Protein AF-A0A352A9Q2-F1 (afdb_monomer_lite)

Radius of gyration: 22.29 Å; chains: 1; bounding box: 40×42×80 Å

Sequence (104 aa):
MEVSCENRMNNMDFNMNFDVNNMNMQHSNELLLEIMKYQLVTHDSALYLDTHPNDPIALIRHHEYSTRLRQLKDEFAIKYGPLDLYTPDISGTWRYIESPWPWE

pLDDT: mean 76.52, std 19.25, range [37.5, 97.5]

Structure (mmCIF, N/CA/C/O backbone):
data_AF-A0A352A9Q2-F1
#
_entry.id   AF-A0A352A9Q2-F1
#
loop_
_atom_site.group_PDB
_atom_site.id
_atom_site.type_symbol
_atom_site.label_atom_id
_atom_site.label_alt_id
_atom_site.label_comp_id
_atom_site.label_asym_id
_atom_site.label_entity_id
_atom_site.label_seq_id
_atom_site.pdbx_PDB_ins_code
_atom_site.Cartn_x
_atom_site.Cartn_y
_atom_site.Cartn_z
_atom_site.occupancy
_atom_site.B_iso_or_equiv
_atom_site.auth_seq_id
_atom_site.auth_comp_id
_atom_site.auth_asym_id
_atom_site.auth_atom_id
_atom_site.pdbx_PDB_model_num
ATOM 1 N N . MET A 1 1 ? -17.021 32.621 58.499 1.00 37.56 1 MET A N 1
ATOM 2 C CA . MET A 1 1 ? -16.453 31.271 58.683 1.00 37.56 1 MET A CA 1
ATOM 3 C C . MET A 1 1 ? -17.245 30.375 57.749 1.00 37.56 1 MET A C 1
ATOM 5 O O . MET A 1 1 ? -18.449 30.344 57.920 1.00 37.56 1 MET A O 1
ATOM 9 N N . GLU A 1 2 ? -16.758 29.760 56.682 1.00 37.50 2 GLU A N 1
ATOM 10 C CA . GLU A 1 2 ? -15.436 29.564 56.081 1.00 37.50 2 GLU A CA 1
ATOM 11 C C . GLU A 1 2 ? -15.642 29.343 54.564 1.00 37.50 2 GLU A C 1
ATOM 13 O O . GLU A 1 2 ? -16.768 29.195 54.092 1.00 37.50 2 GLU A O 1
ATOM 18 N N . VAL A 1 3 ? -14.545 29.398 53.813 1.00 46.50 3 VAL A N 1
ATOM 19 C CA . VAL A 1 3 ? -14.421 29.338 52.347 1.00 46.50 3 VAL A CA 1
ATOM 20 C C . VAL A 1 3 ? -14.170 27.889 51.898 1.00 46.50 3 VAL A C 1
ATOM 22 O O . VAL A 1 3 ? -13.489 27.179 52.627 1.00 46.50 3 VAL A O 1
ATOM 25 N N . SER A 1 4 ? -14.624 27.487 50.701 1.00 42.19 4 SER A N 1
ATOM 26 C CA . SER A 1 4 ? -13.845 26.747 49.667 1.00 42.19 4 SER A CA 1
ATOM 27 C C . SER A 1 4 ? -14.787 26.037 48.690 1.00 42.19 4 SER A C 1
ATOM 29 O O . SER A 1 4 ? -15.582 25.203 49.085 1.00 42.19 4 SER A O 1
ATOM 31 N N . CYS A 1 5 ? -14.881 26.471 47.432 1.00 42.09 5 CYS A N 1
ATOM 32 C CA . CYS A 1 5 ? -13.958 26.122 46.340 1.00 42.09 5 CYS A CA 1
ATOM 33 C C . CYS A 1 5 ? -14.124 24.673 45.850 1.00 42.09 5 CYS A C 1
ATOM 35 O O . CYS A 1 5 ? -13.197 23.886 45.965 1.00 42.09 5 CYS A O 1
ATOM 37 N N . GLU A 1 6 ? -15.261 24.347 45.229 1.00 46.47 6 GLU A N 1
ATOM 38 C CA . GLU A 1 6 ? -15.432 23.043 44.555 1.00 46.47 6 GLU A CA 1
ATOM 39 C C . GLU A 1 6 ? -15.879 23.133 43.087 1.00 46.47 6 GLU A C 1
ATOM 41 O O . GLU A 1 6 ? -16.105 22.121 42.441 1.00 46.47 6 GLU A O 1
ATOM 46 N N . ASN A 1 7 ? -15.908 24.333 42.494 1.00 51.97 7 ASN A N 1
ATOM 47 C CA . ASN A 1 7 ? -16.310 24.518 41.090 1.00 51.97 7 ASN A CA 1
ATOM 48 C C . ASN A 1 7 ? -15.187 25.019 40.165 1.00 51.97 7 ASN A C 1
ATOM 50 O O . ASN A 1 7 ? -15.443 25.737 39.201 1.00 51.97 7 ASN A O 1
ATOM 54 N N . ARG A 1 8 ? -13.926 24.649 40.434 1.00 47.06 8 ARG A N 1
ATOM 55 C CA . ARG A 1 8 ? -12.769 25.069 39.611 1.00 47.06 8 ARG A CA 1
ATOM 56 C C . ARG A 1 8 ? -11.946 23.944 38.976 1.00 47.06 8 ARG A C 1
ATOM 58 O O . ARG A 1 8 ? -10.918 24.254 38.386 1.00 47.06 8 ARG A O 1
ATOM 65 N N . MET A 1 9 ? -12.381 22.684 39.056 1.00 45.31 9 MET A N 1
ATOM 66 C CA . MET A 1 9 ? -11.660 21.550 38.446 1.00 45.31 9 MET A CA 1
ATOM 67 C C . MET A 1 9 ? -12.297 21.014 37.150 1.00 45.31 9 MET A C 1
ATOM 69 O O . MET A 1 9 ? -11.582 20.493 36.308 1.00 45.31 9 MET A O 1
ATOM 73 N N . ASN A 1 10 ? -13.582 21.266 36.880 1.00 50.50 10 ASN A N 1
ATOM 74 C CA . ASN A 1 10 ? -14.269 20.686 35.708 1.00 50.50 10 ASN A CA 1
ATOM 75 C C . ASN A 1 10 ? -14.058 21.434 34.374 1.00 50.50 10 ASN A C 1
ATOM 77 O O . ASN A 1 10 ? -14.617 21.035 33.358 1.00 50.50 10 ASN A O 1
ATOM 81 N N . ASN A 1 11 ? -13.283 22.527 34.358 1.00 49.06 11 ASN A N 1
ATOM 82 C CA . ASN A 1 11 ? -13.110 23.370 33.164 1.00 49.06 11 ASN A CA 1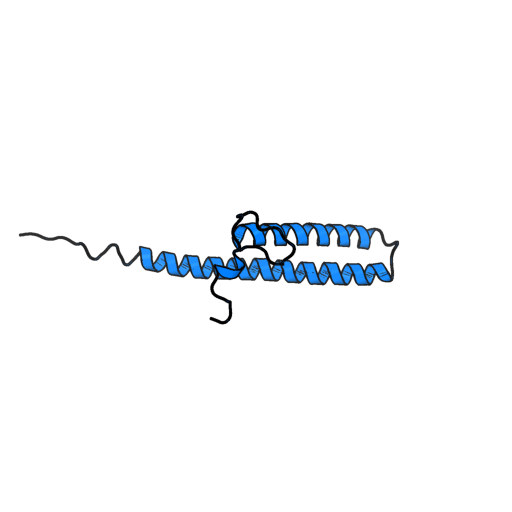
ATOM 83 C C . ASN A 1 11 ? -11.753 23.177 32.453 1.00 49.06 11 ASN A C 1
ATOM 85 O O . ASN A 1 11 ? -11.538 23.755 31.394 1.00 49.06 11 ASN A O 1
ATOM 89 N N . MET A 1 12 ? -10.834 22.379 33.018 1.00 48.06 12 MET A N 1
ATOM 90 C CA . MET A 1 12 ? -9.566 22.013 32.358 1.00 48.06 12 MET A CA 1
ATOM 91 C C . MET A 1 12 ? -9.635 20.635 31.681 1.00 48.06 12 MET A C 1
ATOM 93 O O . MET A 1 12 ? -9.087 20.473 30.594 1.00 48.06 12 MET A O 1
ATOM 97 N N . ASP A 1 13 ? -10.381 19.679 32.247 1.00 50.19 13 ASP A N 1
ATOM 98 C CA . ASP A 1 13 ? -10.564 18.341 31.658 1.00 50.19 13 ASP A CA 1
ATOM 99 C C . ASP A 1 13 ? -11.473 18.345 30.417 1.00 50.19 13 ASP A C 1
ATOM 101 O O . ASP A 1 13 ? -11.323 17.518 29.516 1.00 50.19 13 ASP A O 1
ATOM 105 N N . PHE A 1 14 ? -12.397 19.306 30.319 1.00 53.56 14 PHE A N 1
ATOM 106 C CA . PHE A 1 14 ? -13.290 19.430 29.162 1.00 53.56 14 PHE A CA 1
ATOM 107 C C . PHE A 1 14 ? -12.574 20.002 27.925 1.00 53.56 14 PHE A C 1
ATOM 109 O O . PHE A 1 14 ? -12.888 19.622 26.799 1.00 53.56 14 PHE A O 1
ATOM 116 N N . ASN A 1 15 ? -11.566 20.861 28.126 1.00 53.00 15 ASN A N 1
ATOM 117 C CA . ASN A 1 15 ? -10.817 21.487 27.032 1.00 53.00 15 ASN A CA 1
ATOM 118 C C . ASN A 1 15 ? -9.787 20.519 26.411 1.00 53.00 15 ASN A C 1
ATOM 120 O O . ASN A 1 15 ? -9.626 20.476 25.198 1.00 53.00 15 ASN A O 1
ATOM 124 N N . MET A 1 16 ? -9.171 19.649 27.223 1.00 53.81 16 MET A N 1
ATOM 125 C CA . MET A 1 16 ? -8.224 18.634 26.733 1.00 53.81 16 MET A CA 1
ATOM 126 C C . MET A 1 16 ? -8.896 17.536 25.892 1.00 53.81 16 MET A C 1
ATOM 128 O O . MET A 1 16 ? -8.315 17.067 24.919 1.00 53.81 16 MET A O 1
ATOM 132 N N . ASN A 1 17 ? -10.129 17.136 26.218 1.00 56.34 17 ASN A N 1
ATOM 133 C CA . ASN A 1 17 ? -10.838 16.098 25.459 1.00 56.34 17 ASN A CA 1
ATOM 134 C C . ASN A 1 17 ? -11.267 16.569 24.056 1.00 56.34 17 ASN A C 1
ATOM 136 O O . ASN A 1 17 ? -11.248 15.781 23.111 1.00 56.34 17 ASN A O 1
ATOM 140 N N . PHE A 1 18 ? -11.625 17.847 23.894 1.00 54.91 18 PHE A N 1
ATOM 141 C CA . PHE A 1 18 ? -11.979 18.411 22.587 1.00 54.91 18 PHE A CA 1
ATOM 142 C C . PHE A 1 18 ? -10.759 18.502 21.657 1.00 54.91 18 PHE A C 1
ATOM 144 O O . PHE A 1 18 ? -10.827 18.082 20.499 1.00 54.91 18 PHE A O 1
ATOM 151 N N . ASP A 1 19 ? -9.619 18.945 22.191 1.00 57.00 19 ASP A N 1
ATOM 152 C CA . ASP A 1 19 ? -8.365 19.032 21.442 1.00 57.00 19 ASP A CA 1
ATOM 153 C C . ASP A 1 19 ? -7.834 17.645 21.043 1.00 57.00 19 ASP A C 1
ATOM 155 O O . ASP A 1 19 ? -7.413 17.450 19.904 1.00 57.00 19 ASP A O 1
ATOM 159 N N . VAL A 1 20 ? -7.922 16.644 21.926 1.00 60.59 20 VAL A N 1
ATOM 160 C CA . VAL A 1 20 ? -7.482 15.264 21.635 1.00 60.59 20 VAL A CA 1
ATOM 161 C C . VAL A 1 20 ? -8.328 14.607 20.541 1.00 60.59 20 VAL A C 1
ATOM 163 O O . VAL A 1 20 ? -7.782 13.931 19.668 1.00 60.59 20 VAL A O 1
ATOM 166 N N . ASN A 1 21 ? -9.645 14.826 20.535 1.00 62.88 21 ASN A N 1
ATOM 167 C CA . ASN A 1 21 ? -10.524 14.281 19.498 1.00 62.88 21 ASN A CA 1
ATOM 168 C C . ASN A 1 21 ? -10.256 14.916 18.126 1.00 62.88 21 ASN A C 1
ATOM 170 O O . ASN A 1 21 ? -10.170 14.204 17.123 1.00 62.88 21 ASN A O 1
ATOM 174 N N . ASN A 1 22 ? -10.048 16.235 18.084 1.00 63.22 22 ASN A N 1
ATOM 175 C CA . ASN A 1 22 ? -9.696 16.944 16.856 1.00 63.22 22 ASN A CA 1
ATOM 176 C C . ASN A 1 22 ? -8.321 16.506 16.322 1.00 63.22 22 ASN A C 1
ATOM 178 O O . ASN A 1 22 ? -8.167 16.237 15.132 1.00 63.22 22 ASN A O 1
ATOM 182 N N . MET A 1 23 ? -7.340 16.338 17.212 1.00 61.34 23 MET A N 1
ATOM 183 C CA . MET A 1 23 ? -6.024 15.810 16.857 1.00 61.34 23 MET A CA 1
ATOM 184 C C . MET A 1 23 ? -6.135 14.382 16.311 1.00 61.34 23 MET A C 1
ATOM 186 O O . MET A 1 23 ? -5.622 14.108 15.231 1.00 61.34 23 MET A O 1
ATOM 190 N N . ASN A 1 24 ? -6.839 13.465 16.981 1.00 68.19 24 ASN A N 1
ATOM 191 C CA . ASN A 1 24 ? -6.989 12.082 16.505 1.00 68.19 24 ASN A CA 1
ATOM 192 C C . ASN A 1 24 ? -7.639 11.991 15.116 1.00 68.19 24 ASN A C 1
ATOM 194 O O . ASN A 1 24 ? -7.224 11.161 14.301 1.00 68.19 24 ASN A O 1
ATOM 198 N N . MET A 1 25 ? -8.611 12.862 14.831 1.00 69.44 25 MET A N 1
ATOM 199 C CA . MET A 1 25 ? -9.262 12.957 13.525 1.00 69.44 25 MET A CA 1
ATOM 200 C C . MET A 1 25 ? -8.317 13.523 12.452 1.00 69.44 25 MET A C 1
ATOM 202 O O . MET A 1 25 ? -8.297 13.019 11.330 1.00 69.44 25 MET A O 1
ATOM 206 N N . GLN A 1 26 ? -7.485 14.516 12.779 1.00 70.88 26 GLN A N 1
ATOM 207 C CA . GLN A 1 26 ? -6.455 15.039 11.869 1.00 70.88 26 GLN A CA 1
ATOM 208 C C . GLN A 1 26 ? -5.406 13.972 11.524 1.00 70.88 26 GLN A C 1
ATOM 210 O O . GLN A 1 26 ? -5.187 13.701 10.345 1.00 70.88 26 GLN A O 1
ATOM 215 N N . HIS A 1 27 ? -4.859 13.277 12.527 1.00 78.12 27 HIS A N 1
ATOM 216 C CA . HIS A 1 27 ? -3.893 12.192 12.316 1.00 78.12 27 HIS A CA 1
ATOM 217 C C . HIS A 1 27 ? -4.492 11.036 11.491 1.00 78.12 27 HIS A C 1
ATOM 219 O O . HIS A 1 27 ? -3.805 10.449 10.655 1.00 78.12 27 HIS A O 1
ATOM 225 N N . SER A 1 28 ? -5.784 10.731 11.677 1.00 82.88 28 SER A N 1
ATOM 226 C CA . SER A 1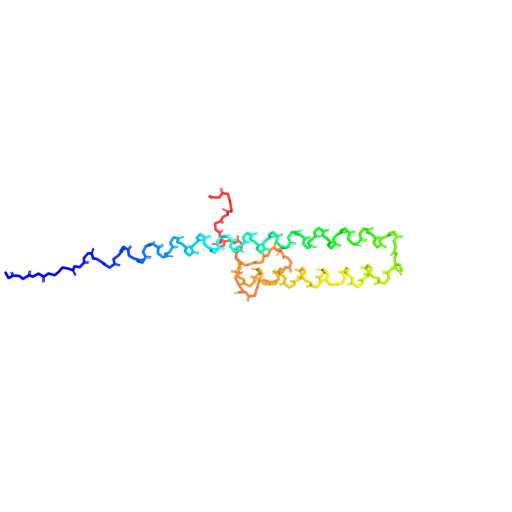 28 ? -6.488 9.719 10.875 1.00 82.88 28 SER A CA 1
ATOM 227 C C . SER A 1 28 ? -6.557 10.115 9.402 1.00 82.88 28 SER A C 1
ATOM 229 O O . SER A 1 28 ? -6.329 9.283 8.525 1.00 82.88 28 SER A O 1
ATOM 231 N N . ASN A 1 29 ? -6.882 11.380 9.125 1.00 85.31 29 ASN A N 1
ATOM 232 C CA . ASN A 1 29 ? -6.980 11.896 7.762 1.00 85.31 29 ASN A CA 1
ATOM 233 C C . ASN A 1 29 ? -5.613 11.941 7.071 1.00 85.31 29 ASN A C 1
ATOM 235 O O . ASN A 1 29 ? -5.513 11.596 5.897 1.00 85.31 29 ASN A O 1
ATOM 239 N N . GLU A 1 30 ? -4.557 12.326 7.787 1.00 89.88 30 GLU A N 1
ATOM 240 C CA . GLU A 1 30 ? -3.192 12.346 7.251 1.00 89.88 30 GLU A CA 1
ATOM 241 C C . GLU A 1 30 ? -2.718 10.948 6.846 1.00 89.88 30 GLU A C 1
ATOM 243 O O . GLU A 1 30 ? -2.246 10.763 5.720 1.00 89.88 30 GLU A O 1
ATOM 248 N N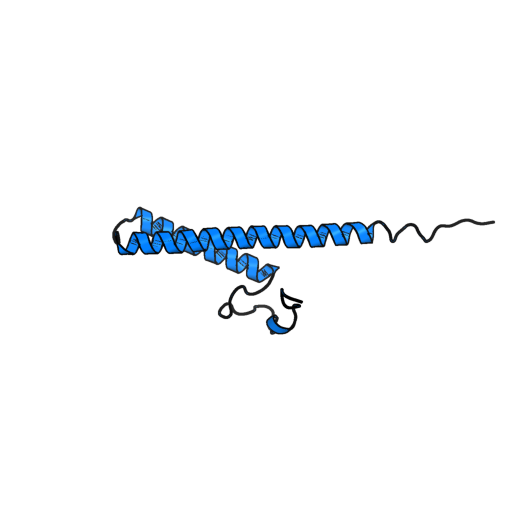 . LEU A 1 31 ? -2.916 9.957 7.721 1.00 90.31 31 LEU A N 1
ATOM 249 C CA . LEU A 1 31 ? -2.544 8.571 7.444 1.00 90.31 31 LEU A CA 1
ATOM 250 C C . LEU A 1 31 ? -3.353 8.004 6.268 1.00 90.31 31 LEU A C 1
ATOM 252 O O . LEU A 1 31 ? -2.793 7.364 5.378 1.00 90.31 31 LEU A O 1
ATOM 256 N N . LEU A 1 32 ? -4.657 8.295 6.211 1.00 90.75 32 LEU A N 1
ATOM 257 C CA . LEU A 1 32 ? -5.514 7.891 5.096 1.00 90.75 32 LEU A CA 1
ATOM 258 C C . LEU A 1 32 ? -5.063 8.520 3.768 1.00 90.75 32 LEU A C 1
ATOM 260 O O . LEU A 1 32 ? -4.987 7.832 2.750 1.00 90.75 32 LEU A O 1
ATOM 264 N N . LEU A 1 33 ? -4.712 9.809 3.770 1.00 93.00 33 LEU A N 1
ATOM 265 C CA . LEU A 1 33 ? -4.178 10.488 2.590 1.00 93.00 33 LEU A CA 1
ATOM 266 C C . LEU A 1 33 ? -2.845 9.884 2.138 1.00 93.00 33 LEU A C 1
ATOM 268 O O . LEU A 1 33 ? -2.613 9.766 0.934 1.00 93.00 33 LEU A O 1
ATOM 272 N N . GLU A 1 34 ? -1.962 9.507 3.065 1.00 95.00 34 GLU A N 1
ATOM 273 C CA . GLU A 1 34 ? -0.712 8.824 2.722 1.00 95.00 34 GLU A CA 1
ATOM 274 C C . GLU A 1 34 ? -0.994 7.467 2.064 1.00 95.00 34 GLU A C 1
ATOM 276 O O . GLU A 1 34 ? -0.454 7.186 0.993 1.00 95.00 34 GLU A O 1
ATOM 281 N N . ILE A 1 35 ? -1.915 6.677 2.624 1.00 95.06 35 ILE A N 1
ATOM 282 C CA . ILE A 1 35 ? -2.360 5.405 2.035 1.00 95.06 35 ILE A CA 1
ATOM 283 C C . ILE A 1 35 ? -2.866 5.618 0.606 1.00 95.06 35 ILE A C 1
ATOM 285 O O . ILE A 1 35 ? -2.409 4.929 -0.305 1.00 95.06 35 ILE A O 1
ATOM 289 N N . MET A 1 36 ? -3.742 6.601 0.377 1.00 95.06 36 MET A N 1
ATOM 290 C CA . MET A 1 36 ? -4.281 6.894 -0.957 1.00 95.06 36 MET A CA 1
ATOM 291 C C . MET A 1 36 ? -3.189 7.273 -1.965 1.00 95.06 36 MET A C 1
ATOM 293 O O . MET A 1 36 ? -3.221 6.822 -3.112 1.00 95.06 36 MET A O 1
ATOM 297 N N . LYS A 1 37 ? -2.188 8.063 -1.550 1.00 96.75 37 LYS A N 1
ATOM 298 C CA . LYS A 1 37 ? -1.040 8.410 -2.406 1.00 96.75 37 LYS A CA 1
ATOM 299 C C . LYS A 1 37 ? -0.265 7.160 -2.816 1.00 96.75 37 LYS A C 1
ATOM 301 O O . LYS A 1 37 ? 0.022 6.984 -3.997 1.00 96.75 37 LYS A O 1
ATOM 306 N N . TYR A 1 38 ? 0.044 6.276 -1.867 1.00 97.31 38 TYR A N 1
ATOM 307 C CA . TYR A 1 38 ? 0.762 5.037 -2.172 1.00 97.31 38 TYR A CA 1
ATOM 308 C C . TYR A 1 38 ? -0.073 4.057 -3.000 1.00 97.31 38 TYR A C 1
ATOM 310 O O . TYR A 1 38 ? 0.490 3.385 -3.861 1.00 97.31 38 TYR A O 1
ATOM 318 N N . GLN A 1 39 ? -1.394 3.995 -2.807 1.00 96.06 39 GLN A N 1
ATOM 319 C CA . GLN A 1 39 ? -2.286 3.209 -3.667 1.00 96.06 39 GLN A CA 1
ATOM 320 C C . GLN A 1 39 ? -2.213 3.679 -5.118 1.00 96.06 39 GLN A C 1
ATOM 322 O O . GLN A 1 39 ? -2.025 2.855 -6.012 1.00 96.06 39 GLN A O 1
ATOM 327 N N . LEU A 1 40 ? -2.300 4.994 -5.341 1.00 97.19 40 LEU A N 1
ATOM 328 C CA . LEU A 1 40 ? -2.186 5.582 -6.672 1.00 97.19 40 LEU A CA 1
ATOM 329 C C . LEU A 1 40 ? -0.838 5.239 -7.316 1.00 97.19 40 LEU A C 1
ATOM 331 O O . LEU A 1 40 ? -0.812 4.719 -8.425 1.00 97.19 40 LEU A O 1
ATOM 335 N N . VAL A 1 41 ? 0.273 5.488 -6.616 1.00 97.25 41 VAL A N 1
ATOM 336 C CA . VAL A 1 41 ? 1.624 5.265 -7.161 1.00 97.25 41 VAL A CA 1
ATOM 337 C C . VAL A 1 41 ? 1.905 3.776 -7.397 1.00 97.25 41 VAL A C 1
ATOM 339 O O . VAL A 1 41 ? 2.535 3.415 -8.390 1.00 97.25 41 VAL A O 1
ATOM 342 N N . THR A 1 42 ? 1.417 2.889 -6.527 1.00 97.31 42 THR A N 1
ATOM 343 C CA . THR A 1 42 ? 1.528 1.433 -6.730 1.00 97.31 42 THR A CA 1
ATOM 344 C C . THR A 1 42 ? 0.763 1.007 -7.982 1.00 97.31 42 THR A C 1
ATOM 346 O O . THR A 1 42 ? 1.286 0.254 -8.797 1.00 97.31 42 THR A O 1
ATOM 349 N N . HIS A 1 43 ? -0.448 1.532 -8.181 1.00 97.12 43 HIS A N 1
ATOM 350 C CA . HIS A 1 43 ? -1.243 1.230 -9.368 1.00 97.12 43 HIS A CA 1
ATOM 351 C C . HIS A 1 43 ? -0.597 1.773 -10.651 1.00 97.12 43 HIS A C 1
ATOM 353 O O . HIS A 1 43 ? -0.483 1.051 -11.636 1.00 97.12 43 HIS A O 1
ATOM 359 N N . ASP A 1 44 ? -0.115 3.015 -10.623 1.00 97.50 44 ASP A N 1
ATOM 360 C CA . ASP A 1 44 ? 0.543 3.654 -11.766 1.00 97.50 44 ASP A CA 1
ATOM 361 C C . ASP A 1 44 ? 1.849 2.939 -12.151 1.00 97.50 44 ASP A C 1
ATOM 363 O O . ASP A 1 44 ? 2.109 2.667 -13.321 1.00 97.50 44 ASP A O 1
ATOM 367 N N . SER A 1 45 ? 2.648 2.529 -11.160 1.00 96.69 45 SER A N 1
ATOM 368 C CA . SER A 1 45 ? 3.864 1.748 -11.419 1.00 96.69 45 SER A CA 1
ATOM 369 C C . SER A 1 45 ? 3.577 0.342 -11.957 1.00 96.69 45 SER A C 1
ATOM 371 O O . SER A 1 45 ? 4.344 -0.138 -12.790 1.00 96.69 45 SER A O 1
ATOM 373 N N . ALA A 1 46 ? 2.468 -0.295 -11.568 1.00 97.12 46 ALA A N 1
ATOM 374 C CA . ALA A 1 46 ? 2.028 -1.550 -12.180 1.00 97.12 46 ALA A CA 1
ATOM 375 C C . ALA A 1 46 ? 1.655 -1.359 -13.663 1.00 97.12 46 ALA A C 1
ATOM 377 O O . ALA A 1 46 ? 2.148 -2.095 -14.515 1.00 97.12 46 ALA A O 1
ATOM 378 N N . LEU A 1 47 ? 0.881 -0.314 -13.985 1.00 96.88 47 LEU A N 1
ATOM 379 C CA . LEU A 1 47 ? 0.535 0.029 -15.372 1.00 96.88 47 LEU A CA 1
ATOM 380 C C . LEU A 1 47 ? 1.775 0.360 -16.216 1.00 96.88 47 LEU A C 1
ATOM 382 O O . LEU A 1 47 ? 1.852 0.008 -17.393 1.00 96.88 47 LEU A O 1
ATOM 386 N N . TYR A 1 48 ? 2.777 1.014 -15.623 1.00 97.19 48 TYR A N 1
ATOM 387 C CA . TYR A 1 48 ? 4.055 1.244 -16.292 1.00 97.19 48 TYR A CA 1
ATOM 388 C C . TYR A 1 48 ? 4.766 -0.078 -16.619 1.00 97.19 48 TYR A C 1
ATOM 390 O O . TYR A 1 48 ? 5.219 -0.277 -17.751 1.00 97.19 48 TYR A O 1
ATOM 398 N N . LEU A 1 49 ? 4.822 -1.006 -15.659 1.00 97.12 49 LEU A N 1
ATOM 399 C CA . LEU A 1 49 ? 5.452 -2.318 -15.825 1.00 97.12 49 LEU A CA 1
ATOM 400 C C . LEU A 1 49 ? 4.754 -3.201 -16.868 1.00 97.12 49 LEU A C 1
ATOM 402 O O . LEU A 1 49 ? 5.448 -3.962 -17.541 1.00 97.12 49 LEU A O 1
ATOM 406 N N . ASP A 1 50 ? 3.444 -3.049 -17.085 1.00 96.81 50 ASP A N 1
ATOM 407 C CA . ASP A 1 50 ? 2.729 -3.743 -18.172 1.00 96.81 50 ASP A CA 1
ATOM 408 C C . ASP A 1 50 ? 3.333 -3.429 -19.554 1.00 96.81 50 ASP A C 1
ATOM 410 O O . ASP A 1 50 ? 3.323 -4.266 -20.458 1.00 96.81 50 ASP A O 1
ATOM 414 N N . THR A 1 51 ? 3.904 -2.231 -19.717 1.00 96.81 51 THR A N 1
ATOM 415 C CA . THR A 1 51 ? 4.578 -1.810 -20.957 1.00 96.81 51 THR A CA 1
ATOM 416 C C . THR A 1 51 ? 6.093 -2.042 -20.937 1.00 96.81 51 THR A C 1
ATOM 418 O O . THR A 1 51 ? 6.692 -2.244 -21.993 1.00 96.81 51 THR A O 1
ATOM 421 N N . HIS A 1 52 ? 6.718 -2.055 -19.754 1.00 96.25 52 HIS A N 1
ATOM 422 C CA . HIS A 1 52 ? 8.167 -2.203 -19.564 1.00 96.25 52 HIS A CA 1
ATOM 423 C C . HIS A 1 52 ? 8.496 -3.289 -18.516 1.00 96.25 52 HIS A C 1
ATOM 425 O O . HIS A 1 52 ? 9.041 -2.982 -17.454 1.00 96.25 52 HIS A O 1
ATOM 431 N N . PRO A 1 53 ? 8.233 -4.579 -18.802 1.00 94.12 53 PRO A N 1
ATOM 432 C CA . PRO A 1 53 ? 8.305 -5.644 -17.793 1.00 94.12 53 PRO A CA 1
ATOM 433 C C . PRO A 1 53 ? 9.726 -5.948 -17.294 1.00 94.12 53 PRO A C 1
ATOM 435 O O . PRO A 1 53 ? 9.897 -6.525 -16.224 1.00 94.12 53 PRO A O 1
ATOM 438 N N . ASN A 1 54 ? 10.750 -5.569 -18.064 1.00 95.38 54 ASN A N 1
ATOM 439 C CA . ASN A 1 54 ? 12.154 -5.852 -17.760 1.00 95.38 54 ASN A CA 1
ATOM 440 C C . ASN A 1 54 ? 12.911 -4.639 -17.200 1.00 95.38 54 ASN A C 1
ATOM 442 O O . ASN A 1 54 ? 14.136 -4.697 -17.121 1.00 95.38 54 ASN A O 1
ATOM 446 N N . ASP A 1 55 ? 12.231 -3.539 -16.855 1.00 97.19 55 ASP A N 1
ATOM 447 C CA . ASP A 1 55 ? 12.889 -2.399 -16.212 1.00 97.19 55 ASP A CA 1
ATOM 448 C C . ASP A 1 55 ? 13.171 -2.722 -14.729 1.00 97.19 55 ASP A C 1
ATOM 450 O O . ASP A 1 55 ? 12.244 -2.755 -13.909 1.00 97.19 55 ASP A O 1
ATOM 454 N N . PRO A 1 56 ? 14.444 -2.943 -14.342 1.00 95.44 56 PRO A N 1
ATOM 455 C CA . PRO A 1 56 ? 14.783 -3.313 -12.974 1.00 95.44 56 PRO A CA 1
ATOM 456 C C . PRO A 1 56 ? 14.487 -2.188 -11.975 1.00 95.44 56 PRO A C 1
ATOM 458 O O . PRO A 1 56 ? 14.201 -2.466 -10.812 1.00 95.44 56 PRO A O 1
ATOM 461 N N . ILE A 1 57 ? 14.531 -0.923 -12.402 1.00 96.81 57 ILE A N 1
ATOM 462 C CA . ILE A 1 57 ? 14.299 0.224 -11.520 1.00 96.81 57 ILE A CA 1
ATOM 463 C C . ILE A 1 57 ? 12.812 0.312 -11.178 1.00 96.81 57 ILE A C 1
ATOM 465 O O . ILE A 1 57 ? 12.457 0.486 -10.010 1.00 96.81 57 ILE A O 1
ATOM 469 N N . ALA A 1 58 ? 11.942 0.168 -12.180 1.00 95.00 58 ALA A N 1
ATOM 470 C CA . ALA A 1 58 ? 10.497 0.171 -11.978 1.00 95.00 58 ALA A CA 1
ATOM 471 C C . ALA A 1 58 ? 10.039 -0.999 -11.094 1.00 95.00 58 ALA A C 1
ATOM 473 O O . ALA A 1 58 ? 9.207 -0.800 -10.209 1.00 95.00 58 ALA A O 1
ATOM 474 N N . LEU A 1 59 ? 10.639 -2.185 -11.256 1.00 97.06 59 LEU A N 1
ATOM 475 C CA . LEU A 1 59 ? 10.357 -3.354 -10.415 1.00 97.06 59 LEU A CA 1
ATOM 476 C C . LEU A 1 59 ? 10.714 -3.117 -8.942 1.00 97.06 59 LEU A C 1
ATOM 478 O O . LEU A 1 59 ? 9.899 -3.394 -8.059 1.00 97.06 59 LEU A O 1
ATOM 482 N N . ILE A 1 60 ? 11.909 -2.579 -8.672 1.00 97.19 60 ILE A N 1
ATOM 483 C CA . ILE A 1 60 ? 12.347 -2.266 -7.303 1.00 97.19 60 ILE A CA 1
ATOM 484 C C . ILE A 1 60 ? 11.408 -1.233 -6.673 1.00 97.19 60 ILE A C 1
ATOM 486 O O . ILE A 1 60 ? 10.905 -1.455 -5.573 1.00 97.19 60 ILE A O 1
ATOM 490 N N . ARG A 1 61 ? 11.096 -0.147 -7.392 1.00 96.69 61 ARG A N 1
ATOM 491 C CA . ARG A 1 61 ? 10.186 0.899 -6.902 1.00 96.69 61 ARG A CA 1
ATOM 492 C C . ARG A 1 61 ? 8.784 0.369 -6.625 1.00 96.69 61 ARG A C 1
ATOM 494 O O . ARG A 1 61 ? 8.231 0.648 -5.569 1.00 96.69 61 ARG A O 1
ATOM 501 N N . HIS A 1 62 ? 8.219 -0.429 -7.530 1.00 97.00 62 HIS A N 1
ATOM 502 C CA . HIS A 1 62 ? 6.899 -1.030 -7.331 1.00 97.00 62 HIS A CA 1
ATOM 503 C C . HIS A 1 62 ? 6.866 -1.922 -6.078 1.00 97.00 62 HIS A C 1
ATOM 505 O O . HIS A 1 62 ? 5.910 -1.869 -5.299 1.00 97.00 62 HIS A O 1
ATOM 511 N N . HIS A 1 63 ? 7.931 -2.693 -5.830 1.00 96.44 63 HIS A N 1
ATOM 512 C CA . HIS A 1 63 ? 8.065 -3.482 -4.606 1.00 96.44 63 HIS A CA 1
ATOM 513 C C . HIS A 1 63 ? 8.162 -2.602 -3.346 1.00 96.44 63 HIS A C 1
ATOM 515 O O . HIS A 1 63 ? 7.497 -2.884 -2.345 1.00 96.44 63 HIS A O 1
ATOM 521 N N . GLU A 1 64 ? 8.949 -1.523 -3.383 1.00 97.31 64 GLU A N 1
ATOM 522 C CA . GLU A 1 64 ? 9.050 -0.547 -2.289 1.00 97.31 64 GLU A CA 1
ATOM 523 C C . GLU A 1 64 ? 7.694 0.104 -1.981 1.00 97.31 64 GLU A C 1
ATOM 525 O O . GLU A 1 64 ? 7.268 0.117 -0.823 1.00 97.31 64 GLU A O 1
ATOM 530 N N . TYR A 1 65 ? 6.974 0.574 -3.005 1.00 97.38 65 TYR A N 1
ATOM 531 C CA . TYR A 1 65 ? 5.651 1.187 -2.855 1.00 97.38 65 TYR A CA 1
ATOM 532 C C . TYR A 1 65 ? 4.623 0.206 -2.299 1.00 97.38 65 TYR A C 1
ATOM 534 O O . TYR A 1 65 ? 3.921 0.540 -1.347 1.00 97.38 65 TYR A O 1
ATOM 542 N N . SER A 1 66 ? 4.594 -1.025 -2.817 1.00 95.81 66 SER A N 1
ATOM 543 C CA . SER A 1 66 ? 3.703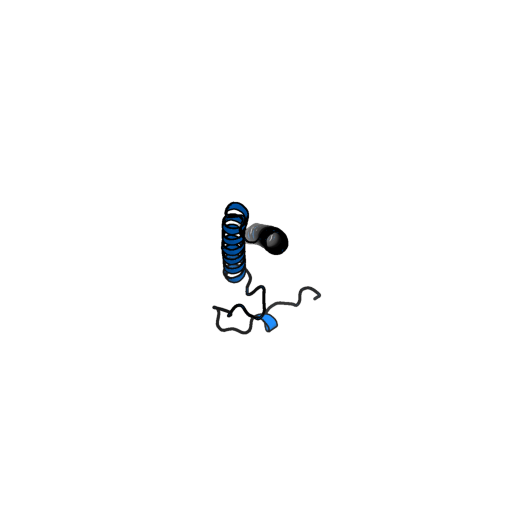 -2.082 -2.327 1.00 95.81 66 SER A CA 1
ATOM 544 C C . SER A 1 66 ? 3.977 -2.423 -0.859 1.00 95.81 66 SER A C 1
ATOM 546 O O . SER A 1 66 ? 3.050 -2.587 -0.062 1.00 95.81 66 SER A O 1
ATOM 548 N N . THR A 1 67 ? 5.256 -2.490 -0.477 1.00 96.75 67 THR A N 1
ATOM 549 C CA . THR A 1 67 ? 5.671 -2.762 0.906 1.00 96.75 67 THR A CA 1
ATOM 550 C C . THR A 1 67 ? 5.255 -1.628 1.836 1.00 96.75 67 THR A C 1
ATOM 552 O O . THR A 1 67 ? 4.670 -1.876 2.892 1.00 96.75 67 THR A O 1
ATOM 555 N N . ARG A 1 68 ? 5.508 -0.377 1.437 1.00 96.44 68 ARG A N 1
ATOM 556 C CA . ARG A 1 68 ? 5.149 0.804 2.227 1.00 96.44 68 ARG A CA 1
ATOM 557 C C . ARG A 1 68 ? 3.636 0.963 2.360 1.00 96.44 68 ARG A C 1
ATOM 559 O O . ARG A 1 68 ? 3.155 1.241 3.454 1.00 96.44 68 ARG A O 1
ATOM 566 N N . LEU A 1 69 ? 2.887 0.715 1.287 1.00 95.62 69 LEU A N 1
ATOM 567 C CA . LEU A 1 69 ? 1.427 0.713 1.303 1.00 95.62 69 LEU A CA 1
ATOM 568 C C . LEU A 1 69 ? 0.882 -0.282 2.331 1.00 95.62 69 LEU A C 1
ATOM 570 O O . LEU A 1 69 ? 0.005 0.065 3.119 1.00 95.62 69 LEU A O 1
ATOM 574 N N . ARG A 1 70 ? 1.417 -1.509 2.351 1.00 92.69 70 ARG A N 1
ATOM 575 C CA . ARG A 1 70 ? 1.016 -2.523 3.330 1.00 92.69 70 ARG A CA 1
ATOM 576 C C . ARG A 1 70 ? 1.276 -2.058 4.764 1.00 92.69 70 ARG A C 1
ATOM 578 O O . ARG A 1 70 ? 0.368 -2.126 5.579 1.00 92.69 70 ARG A O 1
ATOM 585 N N . GLN A 1 71 ? 2.466 -1.527 5.045 1.00 93.50 71 GLN A N 1
ATOM 586 C CA . GLN A 1 71 ? 2.813 -1.015 6.378 1.00 93.50 71 GLN A CA 1
ATOM 587 C C . GLN A 1 71 ? 1.856 0.086 6.850 1.00 93.50 71 GLN A C 1
ATOM 589 O O . GLN A 1 71 ? 1.409 0.053 7.991 1.00 93.50 71 GLN A O 1
ATOM 594 N N . LEU A 1 72 ? 1.513 1.033 5.973 1.00 92.81 72 LEU A N 1
ATOM 595 C CA . LEU A 1 72 ? 0.586 2.117 6.305 1.00 92.81 72 LEU A CA 1
ATOM 596 C C . LEU A 1 72 ? -0.831 1.600 6.579 1.00 92.81 72 LEU A C 1
ATOM 598 O O . LEU A 1 72 ? -1.488 2.062 7.509 1.00 92.81 72 LEU A O 1
ATOM 602 N N . LYS A 1 73 ? -1.302 0.620 5.796 1.00 90.31 73 LYS A N 1
ATOM 603 C CA . LYS A 1 73 ? -2.600 -0.027 6.037 1.00 90.31 73 LYS A CA 1
ATOM 604 C C . LYS A 1 73 ? -2.616 -0.786 7.362 1.00 90.31 73 LYS A C 1
ATOM 606 O O . LYS A 1 73 ? -3.607 -0.692 8.078 1.00 90.31 73 LYS A O 1
ATOM 611 N N . ASP A 1 74 ? -1.533 -1.485 7.696 1.00 88.31 74 ASP A N 1
ATOM 612 C CA . ASP A 1 74 ? -1.394 -2.200 8.968 1.00 88.31 74 ASP A CA 1
ATOM 613 C C . ASP A 1 74 ? -1.383 -1.210 10.151 1.00 88.31 74 ASP A C 1
ATOM 615 O O . ASP A 1 74 ? -2.092 -1.409 11.137 1.00 88.31 74 ASP A O 1
ATOM 619 N N . GLU A 1 75 ? -0.649 -0.097 10.037 1.00 89.25 75 GLU A N 1
ATOM 620 C CA . GLU A 1 75 ? -0.627 0.974 11.044 1.00 89.25 75 GLU A CA 1
ATOM 621 C C . GLU A 1 75 ? -2.017 1.593 11.254 1.00 89.25 75 GLU A C 1
ATOM 623 O O . GLU A 1 75 ? -2.463 1.773 12.393 1.00 89.25 75 GLU A O 1
ATOM 628 N N . PHE A 1 76 ? -2.734 1.869 10.161 1.00 88.06 76 PHE A N 1
ATOM 629 C CA . PHE A 1 76 ? -4.102 2.372 10.229 1.00 88.06 76 PHE A CA 1
ATOM 630 C C . PHE A 1 76 ? -5.035 1.345 10.874 1.00 88.06 76 PHE A C 1
ATOM 632 O O . PHE A 1 76 ? -5.840 1.703 11.736 1.00 88.06 76 PHE A O 1
ATOM 639 N N . ALA A 1 77 ? -4.904 0.068 10.507 1.00 83.62 77 ALA A N 1
ATOM 640 C CA . ALA A 1 77 ? -5.729 -1.006 11.041 1.00 83.62 77 ALA A CA 1
ATOM 641 C C . ALA A 1 77 ? -5.578 -1.164 12.556 1.00 83.62 77 ALA A C 1
ATOM 643 O O . ALA A 1 77 ? -6.577 -1.327 13.255 1.00 83.62 77 ALA A O 1
ATOM 644 N N . ILE A 1 78 ? -4.351 -1.041 13.070 1.00 82.50 78 ILE A N 1
ATOM 645 C CA . ILE A 1 78 ? -4.068 -1.103 14.508 1.00 82.50 78 ILE A CA 1
ATOM 646 C C . ILE A 1 78 ? -4.719 0.066 15.259 1.00 82.50 78 ILE A C 1
ATOM 648 O O . ILE A 1 78 ? -5.246 -0.128 16.353 1.00 82.50 78 ILE A O 1
ATOM 652 N N . LYS A 1 79 ? -4.677 1.282 14.700 1.00 80.75 79 LYS A N 1
ATOM 653 C CA . LYS A 1 79 ? -5.131 2.494 15.403 1.00 80.75 79 LYS A CA 1
ATOM 654 C C . LYS A 1 79 ? -6.632 2.758 15.258 1.00 80.75 79 LYS A C 1
ATOM 656 O O . LYS A 1 79 ? -7.274 3.164 16.223 1.00 80.75 79 LYS A O 1
ATOM 661 N N . TYR A 1 80 ? -7.186 2.543 14.069 1.00 78.69 80 TYR A N 1
ATOM 662 C CA . TYR A 1 80 ? -8.554 2.942 13.723 1.00 78.69 80 TYR A CA 1
ATOM 663 C C . TYR A 1 80 ? -9.453 1.742 13.416 1.00 78.69 80 TYR A C 1
ATOM 6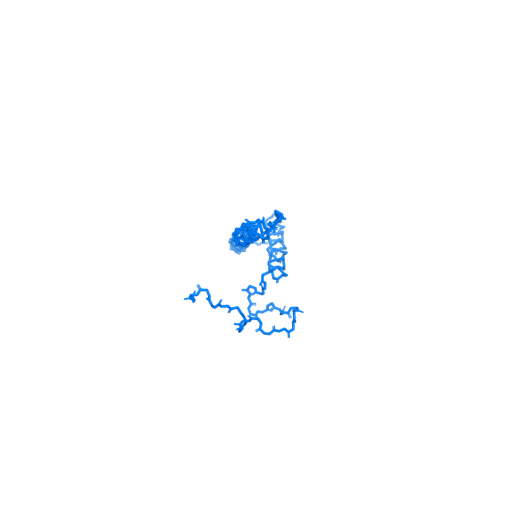65 O O . TYR A 1 80 ? -10.637 1.758 13.756 1.00 78.69 80 TYR A O 1
ATOM 673 N N . GLY A 1 81 ? -8.889 0.654 12.894 1.00 77.81 81 GLY A N 1
ATOM 674 C CA . GLY A 1 81 ? -9.615 -0.553 12.498 1.00 77.81 81 GLY A CA 1
ATOM 675 C C . GLY A 1 81 ? -9.432 -0.902 11.021 1.00 77.81 81 GLY A C 1
ATOM 676 O O . GLY A 1 81 ? -8.846 -0.122 10.267 1.00 77.81 81 GLY A O 1
ATOM 677 N N . PRO A 1 82 ? -9.910 -2.082 10.595 1.00 78.50 82 PRO A N 1
ATOM 678 C CA . PRO A 1 82 ? -9.659 -2.603 9.255 1.00 78.50 82 PRO A CA 1
ATOM 679 C C . PRO A 1 82 ? -10.221 -1.679 8.163 1.00 78.50 82 PRO A C 1
ATOM 681 O O . PRO A 1 82 ? -11.406 -1.348 8.151 1.00 78.50 82 PRO A O 1
ATOM 684 N N . LEU A 1 83 ? -9.359 -1.286 7.217 1.00 76.94 83 LEU A N 1
ATOM 685 C CA . LEU A 1 83 ? -9.727 -0.461 6.054 1.00 76.94 83 LEU A CA 1
ATOM 686 C C . LEU A 1 83 ? -10.471 -1.239 4.966 1.00 76.94 83 LEU A C 1
ATOM 688 O O . LEU A 1 83 ? -11.130 -0.639 4.120 1.00 76.94 83 LEU A O 1
ATOM 692 N N . ASP A 1 84 ? -10.329 -2.561 4.945 1.00 71.12 84 ASP A N 1
ATOM 693 C CA . ASP A 1 84 ? -10.983 -3.431 3.979 1.00 71.12 84 ASP A CA 1
ATOM 694 C C . ASP A 1 84 ? -11.541 -4.683 4.660 1.00 71.12 84 ASP A C 1
ATOM 696 O O . ASP A 1 84 ? -11.128 -5.056 5.755 1.00 71.12 84 ASP A O 1
ATOM 700 N N . LEU A 1 85 ? -12.488 -5.330 3.982 1.00 68.31 85 LEU A N 1
ATOM 701 C CA . LEU A 1 85 ? -13.169 -6.536 4.464 1.00 68.31 85 LEU A CA 1
ATOM 702 C C . LEU A 1 85 ? -12.260 -7.774 4.504 1.00 68.31 85 LEU A C 1
ATOM 704 O O . LEU A 1 85 ? -12.661 -8.816 5.016 1.00 68.31 85 LEU A O 1
ATOM 708 N N . TYR A 1 86 ? -11.073 -7.691 3.905 1.00 68.12 86 TYR A N 1
ATOM 709 C CA . TYR A 1 86 ? -10.160 -8.819 3.737 1.00 68.12 86 TYR A CA 1
ATOM 710 C C . TYR A 1 86 ? -9.057 -8.826 4.798 1.00 68.12 86 TYR A C 1
ATOM 712 O O . TYR A 1 86 ? -8.382 -9.839 4.981 1.00 68.12 86 TYR A O 1
ATOM 720 N N . THR A 1 87 ? -8.882 -7.711 5.505 1.00 66.81 87 THR A N 1
ATOM 721 C CA . THR A 1 87 ? -7.952 -7.565 6.615 1.00 66.81 87 THR A CA 1
ATOM 722 C C . THR A 1 87 ? -8.599 -8.166 7.861 1.00 66.81 87 THR A C 1
ATOM 724 O O . THR A 1 87 ? -9.643 -7.680 8.299 1.00 66.81 87 THR A O 1
ATOM 727 N N . PRO A 1 88 ? -8.020 -9.233 8.439 1.00 63.06 88 PRO A N 1
ATOM 728 C CA . PRO A 1 88 ? -8.578 -9.849 9.630 1.00 63.06 88 PRO A CA 1
ATOM 729 C C . PRO A 1 88 ? -8.547 -8.857 10.793 1.00 63.06 88 PRO A C 1
ATOM 731 O O . PRO A 1 88 ? -7.509 -8.261 11.086 1.00 63.06 88 PRO A O 1
ATOM 734 N N . ASP A 1 89 ? -9.689 -8.695 11.461 1.00 63.34 89 ASP A N 1
ATOM 735 C CA . ASP A 1 89 ? -9.756 -7.898 12.678 1.00 63.34 89 ASP A CA 1
ATOM 736 C C . ASP A 1 89 ? -9.017 -8.632 13.805 1.00 63.34 89 ASP A C 1
ATOM 738 O O . ASP A 1 89 ? -9.395 -9.728 14.226 1.00 63.34 89 ASP A O 1
ATOM 742 N N . ILE A 1 90 ? -7.936 -8.020 14.283 1.00 62.81 90 ILE A N 1
ATOM 743 C CA . ILE A 1 90 ? -7.083 -8.560 15.346 1.00 62.81 90 ILE A CA 1
ATOM 744 C C . ILE A 1 90 ? -7.811 -8.510 16.702 1.00 62.81 90 ILE A C 1
ATOM 746 O O . ILE A 1 90 ? -7.478 -9.270 17.610 1.00 62.81 90 ILE A O 1
ATOM 750 N N . SER A 1 91 ? -8.824 -7.648 16.848 1.00 62.81 91 SER A N 1
ATOM 751 C CA . SER A 1 91 ? -9.558 -7.450 18.103 1.00 62.81 91 SER A CA 1
ATOM 752 C C . SER A 1 91 ? -10.609 -8.528 18.394 1.00 62.81 91 SER A C 1
ATOM 754 O O . SER A 1 91 ? -11.120 -8.598 19.511 1.00 62.81 91 SER A O 1
ATOM 756 N N . GLY A 1 92 ? -10.908 -9.406 17.427 1.00 61.19 92 GLY A N 1
ATOM 757 C CA . GLY A 1 92 ? -11.864 -10.503 17.604 1.00 61.19 92 GLY A CA 1
ATOM 758 C C . GLY A 1 92 ? -13.325 -10.061 17.769 1.00 61.19 92 GLY A C 1
ATOM 759 O O . GLY A 1 92 ? -14.181 -10.911 18.016 1.00 61.19 92 GLY A O 1
ATOM 760 N N . THR A 1 93 ? -13.625 -8.767 17.619 1.00 60.66 93 THR A N 1
ATOM 761 C CA . THR A 1 93 ? -14.985 -8.220 17.584 1.00 60.66 93 THR A CA 1
ATOM 762 C C . THR A 1 93 ? -15.353 -7.794 16.164 1.00 60.66 93 THR A C 1
ATOM 764 O O . THR A 1 93 ? -14.499 -7.482 15.339 1.00 60.66 93 THR A O 1
ATOM 767 N N . TRP A 1 94 ? -16.644 -7.822 15.827 1.00 65.69 94 TRP A N 1
ATOM 768 C CA . TRP A 1 94 ? -17.125 -7.356 14.524 1.00 65.69 94 TRP A CA 1
ATOM 769 C C . TRP A 1 94 ? -17.335 -5.836 14.579 1.00 65.69 94 TRP A C 1
ATOM 771 O O . TRP A 1 94 ? -18.457 -5.344 14.720 1.00 65.69 94 TRP A O 1
ATOM 781 N N . ARG A 1 95 ? -16.236 -5.075 14.487 1.00 63.53 95 ARG A N 1
ATOM 782 C CA . ARG A 1 95 ? -16.244 -3.609 14.671 1.00 63.53 95 ARG A CA 1
ATOM 783 C C . ARG A 1 95 ? -17.057 -2.834 13.628 1.00 63.53 95 ARG A C 1
ATOM 785 O O . ARG A 1 95 ? -17.400 -1.683 13.874 1.00 63.53 95 ARG A O 1
ATOM 792 N N . TYR A 1 96 ? -17.447 -3.454 12.510 1.00 61.59 96 TYR A N 1
ATOM 793 C CA . TYR A 1 96 ? -18.352 -2.839 11.526 1.00 61.59 96 TYR A CA 1
ATOM 794 C C . TYR A 1 96 ? -19.754 -2.528 12.077 1.00 61.59 96 TYR A C 1
ATOM 796 O O . TYR A 1 96 ? -20.471 -1.747 11.463 1.00 61.59 96 TYR A O 1
ATOM 804 N N . ILE A 1 97 ? -20.164 -3.133 13.200 1.00 64.38 97 ILE A N 1
ATOM 805 C CA . ILE A 1 97 ? -21.443 -2.820 13.871 1.00 64.38 97 ILE A CA 1
ATOM 806 C C . ILE A 1 97 ? -21.254 -1.798 15.010 1.00 64.38 97 ILE A C 1
ATOM 808 O O . ILE A 1 97 ? -22.218 -1.159 15.418 1.00 64.38 97 ILE A O 1
ATOM 812 N N . GLU A 1 98 ? -20.037 -1.642 15.539 1.00 59.16 98 GLU A N 1
ATOM 813 C CA . GLU A 1 98 ? -19.780 -0.903 16.787 1.00 59.16 98 GLU A CA 1
ATOM 814 C C . GLU A 1 98 ? -19.464 0.587 16.582 1.00 59.16 98 GLU A C 1
ATOM 816 O O . GLU A 1 98 ? -19.618 1.375 17.515 1.00 59.16 98 GLU A O 1
ATOM 821 N N . SER A 1 99 ? -19.034 0.992 15.385 1.00 60.78 99 SER A N 1
ATOM 822 C CA . SER A 1 99 ? -18.804 2.405 15.061 1.00 60.78 99 SER A CA 1
ATOM 823 C C . SER A 1 99 ? -20.077 3.050 14.502 1.00 60.78 99 SER A C 1
ATOM 825 O O . SER A 1 99 ? -20.731 2.422 13.665 1.00 60.78 99 SER A O 1
ATOM 827 N N . PRO A 1 100 ? -20.412 4.301 14.887 1.00 62.56 100 PRO A N 1
ATOM 828 C CA . PRO A 1 100 ? -21.453 5.053 14.196 1.00 62.56 100 PRO A CA 1
ATOM 829 C C . PRO A 1 100 ? -21.069 5.149 12.724 1.00 62.56 100 PRO A C 1
ATOM 831 O O . PRO A 1 100 ? -19.898 5.364 12.379 1.00 62.56 100 PRO A O 1
ATOM 834 N N . TRP A 1 101 ? -22.038 4.926 11.846 1.00 56.38 101 TRP A N 1
ATOM 835 C CA . TRP A 1 101 ? -21.763 4.999 10.421 1.00 56.38 101 TRP A CA 1
ATOM 836 C C . TRP A 1 101 ? -21.344 6.431 10.070 1.00 56.38 101 TRP A C 1
ATOM 838 O O . TRP A 1 101 ? -21.886 7.379 10.626 1.00 56.38 101 TRP A O 1
ATOM 848 N N . PRO A 1 102 ? -20.418 6.634 9.124 1.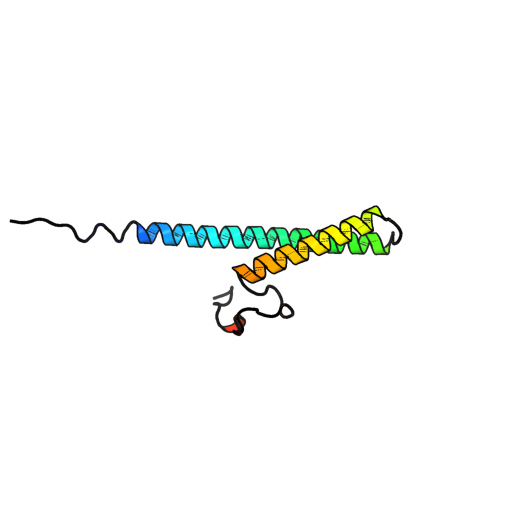00 49.34 102 PRO A N 1
ATOM 849 C CA . PRO A 1 102 ? -19.897 7.964 8.794 1.00 49.34 102 PRO A CA 1
ATOM 850 C C . PRO A 1 102 ? -20.935 8.939 8.197 1.00 49.34 102 PRO A C 1
ATOM 852 O O . PRO A 1 102 ? -20.575 10.056 7.834 1.00 49.34 102 PRO A O 1
ATOM 855 N N . TRP A 1 103 ? -22.195 8.523 8.052 1.00 63.22 103 TRP A N 1
ATOM 856 C CA . TRP A 1 103 ? -23.326 9.352 7.628 1.00 63.22 103 TRP A CA 1
ATOM 857 C C . TRP A 1 103 ? -24.381 9.568 8.726 1.00 63.22 103 TRP A C 1
ATOM 859 O O . TRP A 1 103 ? -25.417 10.167 8.433 1.00 63.22 103 TRP A O 1
ATOM 869 N N . GLU A 1 104 ? -24.163 9.049 9.937 1.00 45.25 104 GLU A N 1
ATOM 870 C CA . GLU A 1 104 ? -24.965 9.394 11.121 1.00 45.25 104 GLU A CA 1
ATOM 871 C C . GLU A 1 104 ? -24.588 10.764 11.698 1.00 45.25 104 GLU A C 1
ATOM 873 O O . GLU A 1 104 ? -23.400 11.158 11.612 1.00 45.25 104 GLU A O 1
#

Secondary structure (DSSP, 8-state):
------SSSTTTHHHHHHHHHHHHHHHHHHHHHHHHHHHHHHHHHHHHHHH-TT-HHHHHHHHHHHHHHHHHHHHHHHHT--SSTTS--TTSS-TTTTSPPTT-

Foldseek 3Di:
DDDDDDPPPPPPVVVVVVVVVVVLVVVLVVLVVVLVVLVVVLVVLVVVCVVVVPDPVSVVVNVVSVVVSVVSQVVSCVSPRHPDPVDDNPVPDPCVVVDDDPVD